Protein AF-A0A9R1LCP6-F1 (afdb_monomer_lite)

Radius of gyration: 13.28 Å; chains: 1; b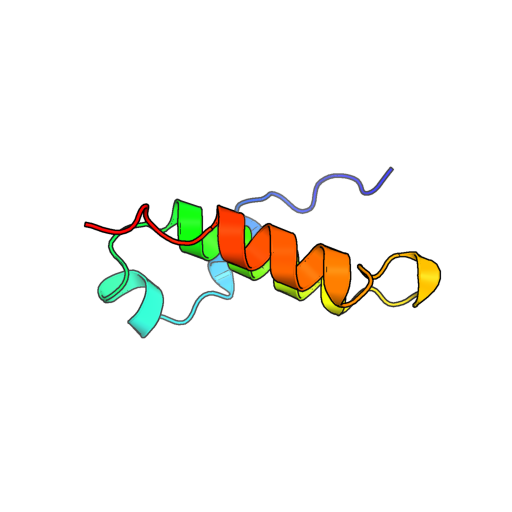ounding box: 36×28×28 Å

Organism: Triticum aestivum (NCBI:txid4565)

pLDDT: mean 85.19, std 14.39, range [43.53, 96.0]

Foldseek 3Di:
DPPDPPLCVLVVPDDPVCVVPPPDVVLVSQVSVLVVQCVDPDPVSHDDPVRSVVSVVVSDDDDD

Sequence (64 aa):
IMSRADDNAVMEAVDSEVSVTCTDMGLVQKVFQLALLCTKQHPIDRPRMHEEARVLLWLMPAPA

Structure (mmCIF, N/CA/C/O backbone):
data_AF-A0A9R1LCP6-F1
#
_entry.id   AF-A0A9R1LCP6-F1
#
loop_
_atom_site.group_PDB
_atom_site.id
_atom_site.type_symbol
_atom_site.label_atom_id
_atom_site.label_alt_id
_atom_site.label_comp_id
_atom_site.label_asym_id
_atom_site.label_entity_id
_atom_site.label_seq_id
_atom_site.pdbx_PDB_ins_code
_atom_site.Cartn_x
_atom_site.Cartn_y
_atom_site.Cartn_z
_atom_site.occupancy
_atom_site.B_iso_or_equiv
_atom_site.auth_seq_id
_atom_site.auth_comp_id
_atom_site.auth_asym_id
_atom_site.auth_atom_id
_atom_site.pdbx_PDB_model_num
ATOM 1 N N . ILE A 1 1 ? 21.124 0.793 -4.088 1.00 45.53 1 ILE A N 1
ATOM 2 C CA . ILE A 1 1 ? 20.593 0.612 -2.716 1.00 45.53 1 ILE A CA 1
ATOM 3 C C . ILE A 1 1 ? 19.706 1.816 -2.463 1.00 45.53 1 ILE A C 1
ATOM 5 O O . ILE A 1 1 ? 20.244 2.904 -2.310 1.00 45.53 1 ILE A O 1
ATOM 9 N N . MET A 1 2 ? 18.382 1.666 -2.580 1.00 47.47 2 MET A N 1
ATOM 10 C CA . MET A 1 2 ? 17.443 2.738 -2.236 1.00 47.47 2 MET A CA 1
ATOM 11 C C . MET A 1 2 ? 17.581 2.982 -0.737 1.00 47.47 2 MET A C 1
ATOM 13 O O . MET A 1 2 ? 17.048 2.252 0.091 1.00 47.47 2 MET A O 1
ATOM 17 N N . SER A 1 3 ? 18.457 3.922 -0.417 1.00 43.53 3 SER A N 1
ATOM 18 C CA . SER A 1 3 ? 18.797 4.319 0.931 1.00 43.53 3 SER A CA 1
ATOM 19 C C . SER A 1 3 ? 17.612 5.081 1.495 1.00 43.53 3 SER A C 1
ATOM 21 O O . SER A 1 3 ? 17.416 6.233 1.126 1.00 43.53 3 SER A O 1
ATOM 23 N N . ARG A 1 4 ? 16.866 4.421 2.386 1.00 48.69 4 ARG A N 1
ATOM 24 C CA . ARG A 1 4 ? 16.263 5.038 3.573 1.00 48.69 4 ARG A CA 1
ATOM 25 C C . ARG A 1 4 ? 15.583 6.382 3.289 1.00 48.69 4 ARG A C 1
ATOM 27 O O . ARG A 1 4 ? 16.011 7.412 3.795 1.00 48.69 4 ARG A O 1
ATOM 34 N N . ALA A 1 5 ? 14.520 6.375 2.492 1.00 51.66 5 ALA A N 1
ATOM 35 C CA . ALA A 1 5 ? 13.423 7.246 2.887 1.00 51.66 5 ALA A CA 1
ATOM 36 C C . ALA A 1 5 ? 12.915 6.614 4.182 1.00 51.66 5 ALA A C 1
ATOM 38 O O . ALA A 1 5 ? 12.617 5.419 4.167 1.00 51.66 5 ALA A O 1
ATOM 39 N N . ASP A 1 6 ? 12.963 7.336 5.301 1.00 54.88 6 ASP A N 1
ATOM 40 C CA . ASP A 1 6 ? 12.380 6.839 6.544 1.00 54.88 6 ASP A CA 1
ATOM 41 C C . ASP A 1 6 ? 10.976 6.334 6.217 1.00 54.88 6 ASP A C 1
ATOM 43 O O . ASP A 1 6 ? 10.168 7.079 5.659 1.00 54.88 6 ASP A O 1
ATOM 47 N N . ASP A 1 7 ? 10.682 5.073 6.541 1.00 57.00 7 ASP A N 1
ATOM 48 C CA . ASP A 1 7 ? 9.368 4.462 6.298 1.00 57.00 7 ASP A CA 1
ATOM 49 C C . ASP A 1 7 ? 8.224 5.296 6.916 1.00 57.00 7 ASP A C 1
ATOM 51 O O . ASP A 1 7 ? 7.059 5.144 6.546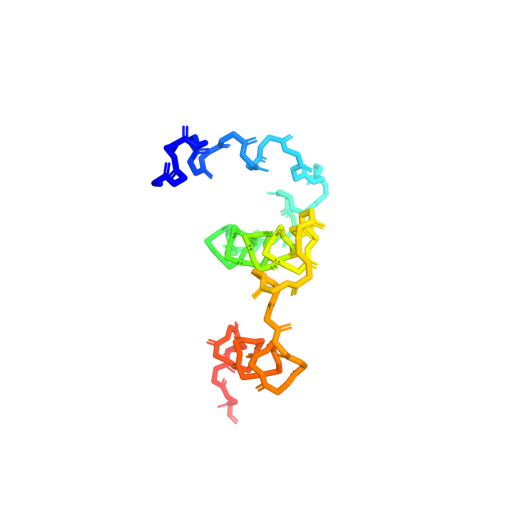 1.00 57.00 7 ASP A O 1
ATOM 55 N N . ASN A 1 8 ? 8.575 6.206 7.831 1.00 60.53 8 ASN A N 1
ATOM 56 C CA . ASN A 1 8 ? 7.704 7.168 8.482 1.00 60.53 8 ASN A CA 1
ATOM 57 C C . ASN A 1 8 ? 7.451 8.460 7.679 1.00 60.53 8 ASN A C 1
ATOM 59 O O . ASN A 1 8 ? 6.367 9.019 7.795 1.00 60.53 8 ASN A O 1
ATOM 63 N N . ALA A 1 9 ? 8.386 8.925 6.840 1.00 73.69 9 ALA A N 1
ATOM 64 C CA . ALA A 1 9 ? 8.211 10.154 6.048 1.00 73.69 9 ALA A CA 1
ATOM 65 C C . ALA A 1 9 ? 7.053 10.027 5.046 1.00 73.69 9 ALA A C 1
ATOM 67 O O . ALA A 1 9 ? 6.360 10.986 4.725 1.00 73.69 9 ALA A O 1
ATOM 68 N N . VAL A 1 10 ? 6.807 8.805 4.577 1.00 75.69 10 VAL A N 1
ATOM 69 C CA . VAL A 1 10 ? 5.698 8.483 3.676 1.00 75.69 10 VAL A CA 1
ATOM 70 C C . VAL A 1 10 ? 4.341 8.648 4.372 1.00 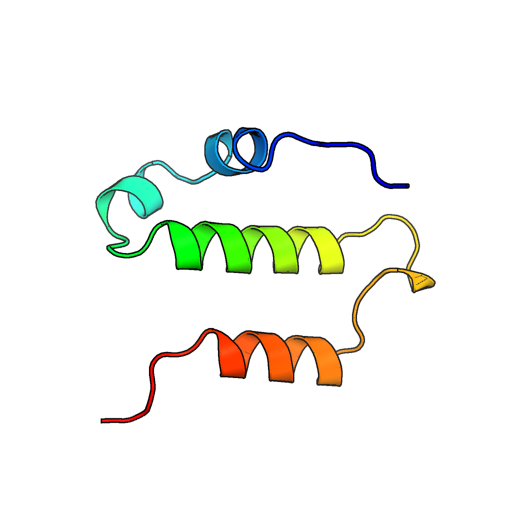75.69 10 VAL A C 1
ATOM 72 O O . VAL A 1 10 ? 3.358 9.029 3.740 1.00 75.69 10 VAL A O 1
ATOM 75 N N . MET A 1 11 ? 4.293 8.414 5.685 1.00 87.12 11 MET A N 1
ATOM 76 C CA . MET A 1 11 ? 3.066 8.508 6.477 1.00 87.12 11 MET A CA 1
ATOM 77 C C . MET A 1 11 ? 2.635 9.956 6.734 1.00 87.12 11 MET A C 1
ATOM 79 O O . MET A 1 11 ? 1.474 10.191 7.045 1.00 87.12 11 MET A O 1
ATOM 83 N N . GLU A 1 12 ? 3.526 10.931 6.539 1.00 87.12 12 GLU A N 1
ATOM 84 C CA . GLU A 1 12 ? 3.196 12.362 6.613 1.00 87.12 12 GLU A CA 1
ATOM 85 C C . GLU A 1 12 ? 2.325 12.826 5.435 1.00 87.12 12 GLU A C 1
ATOM 87 O O . GLU A 1 12 ? 1.635 13.836 5.532 1.00 87.12 12 GLU A O 1
ATOM 92 N N . ALA A 1 13 ? 2.341 12.081 4.324 1.00 86.69 13 ALA A N 1
ATOM 93 C CA . ALA A 1 13 ? 1.528 12.356 3.142 1.00 86.69 13 ALA A CA 1
ATOM 94 C C . ALA A 1 13 ? 0.138 11.696 3.196 1.00 86.69 13 ALA A C 1
ATOM 96 O O . ALA A 1 13 ? -0.634 11.816 2.242 1.00 86.69 13 ALA A O 1
ATOM 97 N N . VAL A 1 14 ? -0.175 10.964 4.270 1.00 90.38 14 VAL A N 1
ATOM 98 C CA . VAL A 1 14 ? -1.478 10.316 4.437 1.00 90.38 14 VAL A CA 1
ATOM 99 C C . VAL A 1 14 ? -2.535 11.374 4.729 1.00 90.38 14 VAL A C 1
ATOM 101 O O . VAL A 1 14 ? -2.339 12.259 5.560 1.00 90.38 14 VAL A O 1
ATOM 104 N N . ASP A 1 15 ? -3.673 11.266 4.045 1.00 92.62 15 ASP A N 1
ATOM 105 C CA . ASP A 1 15 ? -4.806 12.153 4.279 1.00 92.62 15 ASP A CA 1
ATOM 106 C C . ASP A 1 15 ? -5.252 12.097 5.753 1.00 92.62 15 ASP A C 1
ATOM 108 O O . ASP A 1 15 ? -5.280 11.035 6.391 1.00 92.62 15 ASP A O 1
ATOM 112 N N . SER A 1 16 ? -5.611 13.257 6.304 1.00 91.50 16 SER A N 1
ATOM 113 C CA . SER A 1 16 ? -6.092 13.365 7.681 1.00 91.50 16 SER A CA 1
ATOM 114 C C . SER A 1 16 ? -7.319 12.491 7.951 1.00 91.50 16 SER A C 1
ATOM 116 O O . SER A 1 16 ? -7.428 11.927 9.037 1.00 91.50 16 SER A O 1
ATOM 118 N N . GLU A 1 17 ? -8.206 12.318 6.967 1.00 94.88 17 GLU A N 1
ATOM 119 C CA . GLU A 1 17 ? -9.385 11.465 7.084 1.00 94.88 17 GLU A CA 1
ATOM 120 C C . GLU A 1 17 ? -8.971 10.001 7.239 1.00 94.88 17 GLU A C 1
ATOM 122 O O . GLU A 1 17 ? -9.406 9.341 8.180 1.00 94.88 17 GLU A O 1
ATOM 127 N N . VAL A 1 18 ? -8.032 9.522 6.414 1.00 92.62 18 VAL A N 1
ATOM 128 C CA . VAL A 1 18 ? -7.504 8.147 6.482 1.00 92.62 18 VAL A CA 1
ATOM 129 C C . VAL A 1 18 ? -6.880 7.863 7.847 1.00 92.62 18 VAL A C 1
ATOM 131 O O . VAL A 1 18 ? -7.111 6.798 8.417 1.00 92.62 18 VAL A O 1
ATOM 134 N N . SER A 1 19 ? -6.151 8.831 8.408 1.00 89.81 19 SER A N 1
ATOM 135 C CA . SER A 1 19 ? -5.528 8.709 9.735 1.00 89.81 19 SER A CA 1
ATOM 136 C C . SER A 1 19 ? -6.543 8.569 10.876 1.00 89.81 19 SER A C 1
ATOM 138 O O . SER A 1 19 ? -6.211 8.038 11.933 1.00 89.81 19 SER A O 1
ATOM 140 N N . VAL A 1 20 ? -7.773 9.050 10.677 1.00 92.19 20 VAL A N 1
ATOM 141 C CA . VAL A 1 20 ? -8.864 8.974 11.658 1.00 92.19 20 VAL A CA 1
ATOM 142 C C . VAL A 1 20 ? -9.741 7.743 11.427 1.00 92.19 20 VAL A C 1
ATOM 144 O O . VAL A 1 20 ? -10.201 7.128 12.389 1.00 92.19 20 VAL A O 1
ATOM 147 N N . THR A 1 21 ? -9.998 7.378 10.170 1.00 93.50 21 THR A N 1
ATOM 148 C CA . THR A 1 21 ? -10.980 6.343 9.819 1.00 93.50 21 THR A CA 1
ATOM 149 C C . THR A 1 21 ? -10.389 4.944 9.697 1.00 93.50 21 THR A C 1
ATOM 151 O O . THR A 1 21 ? -11.109 3.961 9.877 1.00 93.50 21 THR A O 1
ATOM 154 N N . CYS A 1 22 ? -9.104 4.815 9.359 1.00 90.94 22 CYS A N 1
ATOM 155 C CA . CYS A 1 22 ? -8.476 3.511 9.175 1.00 90.94 22 CYS A CA 1
ATOM 156 C C . CYS A 1 22 ? -7.942 2.961 10.500 1.00 90.94 22 CYS A C 1
ATOM 158 O O . CYS A 1 22 ? -7.168 3.599 11.204 1.00 90.94 22 CYS A O 1
ATOM 160 N N . THR A 1 23 ? -8.327 1.725 10.819 1.00 87.75 23 THR A N 1
ATOM 161 C CA . THR A 1 23 ? -7.937 1.054 12.068 1.00 87.75 23 THR A CA 1
ATOM 162 C C . THR A 1 23 ? -6.555 0.408 12.009 1.00 87.75 23 THR A C 1
ATOM 164 O O . THR A 1 23 ? -5.966 0.141 13.053 1.00 87.75 23 THR A O 1
ATOM 167 N N . ASP A 1 24 ? -6.037 0.137 10.808 1.00 90.69 24 ASP A N 1
ATOM 168 C CA . ASP A 1 24 ? -4.717 -0.464 10.597 1.00 90.69 24 ASP A CA 1
ATOM 169 C C . ASP A 1 24 ? -3.837 0.455 9.744 1.00 90.69 24 ASP A C 1
ATOM 171 O O . ASP A 1 24 ? -3.814 0.389 8.512 1.00 90.69 24 ASP A O 1
ATOM 175 N N . MET A 1 25 ? -3.075 1.314 10.419 1.00 90.00 25 MET A N 1
ATOM 176 C CA . MET A 1 25 ? -2.109 2.194 9.760 1.00 90.00 25 MET A CA 1
ATOM 177 C C . MET A 1 25 ? -0.919 1.430 9.162 1.00 90.00 25 MET A C 1
ATOM 179 O O . MET A 1 25 ? -0.269 1.935 8.249 1.00 90.00 25 MET A O 1
ATOM 183 N N . GLY A 1 26 ? -0.658 0.196 9.607 1.00 89.50 26 GLY A N 1
ATOM 184 C CA . GLY A 1 26 ? 0.330 -0.684 8.984 1.00 89.50 26 GLY A CA 1
ATOM 185 C C . GLY A 1 26 ? -0.127 -1.180 7.611 1.00 89.50 26 GLY A C 1
ATOM 186 O O . GLY A 1 26 ? 0.687 -1.302 6.694 1.00 89.50 26 GLY A O 1
ATOM 187 N N . LEU A 1 27 ? -1.429 -1.418 7.429 1.00 90.19 27 LEU A N 1
ATOM 188 C CA . LEU A 1 27 ? -2.014 -1.702 6.118 1.00 90.19 27 LEU A CA 1
ATOM 189 C C . LEU A 1 27 ? -1.924 -0.481 5.195 1.00 90.19 27 LEU A C 1
ATOM 191 O O . LEU A 1 27 ? -1.491 -0.616 4.051 1.00 90.19 27 LEU A O 1
ATOM 195 N N . VAL A 1 28 ? -2.256 0.709 5.708 1.00 91.50 28 VAL A N 1
ATOM 196 C CA . VAL A 1 28 ? -2.131 1.976 4.965 1.00 91.50 28 VAL A CA 1
ATOM 197 C C . VAL A 1 28 ? -0.694 2.180 4.483 1.00 91.50 28 VAL A C 1
ATOM 199 O O . VAL A 1 28 ? -0.475 2.420 3.296 1.00 91.50 28 VAL A O 1
ATOM 202 N N . GLN A 1 29 ? 0.292 1.994 5.363 1.00 90.75 29 GLN A N 1
ATOM 203 C CA . GLN A 1 29 ? 1.709 2.108 5.019 1.00 90.75 29 GLN A CA 1
ATOM 204 C C . GLN A 1 29 ? 2.114 1.149 3.890 1.00 90.75 29 GLN A C 1
ATOM 206 O O . GLN A 1 29 ? 2.755 1.564 2.924 1.00 90.75 29 GLN A O 1
ATOM 211 N N . LYS A 1 30 ? 1.705 -0.124 3.967 1.00 90.75 30 LYS A N 1
ATOM 212 C CA . LYS A 1 30 ? 2.017 -1.133 2.939 1.00 90.75 30 LYS A CA 1
ATOM 213 C C . LYS A 1 30 ? 1.387 -0.803 1.585 1.00 90.75 30 LYS A C 1
ATOM 215 O O . LYS A 1 30 ? 2.040 -0.965 0.555 1.00 90.75 30 LYS A O 1
ATOM 220 N N . VAL A 1 31 ? 0.140 -0.326 1.572 1.00 91.94 31 VAL A N 1
ATOM 221 C CA . VAL A 1 31 ? -0.540 0.106 0.338 1.00 91.94 31 VAL A CA 1
ATOM 222 C C . VAL A 1 31 ? 0.163 1.322 -0.263 1.00 91.94 31 VAL A C 1
ATOM 224 O O . VAL A 1 31 ? 0.399 1.361 -1.470 1.00 91.94 31 VAL A O 1
ATOM 227 N N . PHE A 1 32 ? 0.571 2.283 0.565 1.00 91.62 32 PHE A N 1
ATOM 228 C CA . PHE A 1 32 ? 1.303 3.458 0.101 1.00 91.62 32 PHE A CA 1
ATOM 229 C C . PHE A 1 32 ? 2.664 3.075 -0.499 1.00 91.62 32 PHE A C 1
ATOM 231 O O . PHE A 1 32 ? 3.032 3.543 -1.577 1.00 91.62 32 PHE A O 1
ATOM 238 N N . GLN A 1 33 ? 3.396 2.163 0.145 1.00 90.88 33 GLN A N 1
ATOM 239 C CA . GLN A 1 33 ? 4.649 1.622 -0.388 1.00 90.88 33 GLN A CA 1
ATOM 240 C C . GLN A 1 33 ? 4.444 0.914 -1.738 1.00 90.88 33 GLN A C 1
ATOM 242 O O . GLN A 1 33 ? 5.254 1.098 -2.650 1.00 90.88 33 GLN A O 1
ATOM 247 N N . LEU A 1 34 ? 3.358 0.147 -1.898 1.00 92.81 34 LEU A N 1
ATOM 248 C CA . LEU A 1 34 ? 3.003 -0.466 -3.181 1.00 92.81 34 LEU A CA 1
ATOM 249 C C . LEU A 1 34 ? 2.725 0.598 -4.252 1.00 92.81 34 LEU A C 1
ATOM 251 O O . LEU A 1 34 ? 3.261 0.498 -5.354 1.00 92.81 34 LEU A O 1
ATOM 255 N N . ALA A 1 35 ? 1.964 1.646 -3.923 1.00 92.69 35 ALA A N 1
ATOM 256 C CA . ALA A 1 35 ? 1.696 2.752 -4.841 1.00 92.69 35 ALA A CA 1
ATOM 257 C C . ALA A 1 35 ? 2.996 3.437 -5.302 1.00 92.69 35 ALA A C 1
ATOM 259 O O . ALA A 1 35 ? 3.199 3.629 -6.502 1.00 92.69 35 ALA A O 1
ATOM 260 N N . LEU A 1 36 ? 3.924 3.713 -4.378 1.00 92.44 36 LEU A N 1
ATOM 261 C CA . LEU A 1 36 ? 5.236 4.284 -4.704 1.00 92.44 36 LEU A CA 1
ATOM 262 C C . LEU A 1 36 ? 6.069 3.372 -5.615 1.00 92.44 36 LEU A C 1
ATOM 264 O O . LEU A 1 36 ? 6.788 3.855 -6.496 1.00 92.44 36 LEU A O 1
ATOM 268 N N . LEU A 1 37 ? 5.974 2.053 -5.428 1.00 92.38 37 LEU A N 1
ATOM 269 C CA . LEU A 1 37 ? 6.623 1.080 -6.302 1.00 92.38 37 LEU A CA 1
ATOM 270 C C . LEU A 1 37 ? 6.024 1.120 -7.719 1.00 92.38 37 LEU A C 1
ATOM 272 O O . LEU A 1 37 ? 6.771 1.115 -8.700 1.00 92.38 37 LEU A O 1
ATOM 276 N N . CYS A 1 38 ? 4.700 1.245 -7.837 1.00 95.12 38 CYS A N 1
ATOM 277 C CA . CYS A 1 38 ? 4.000 1.409 -9.114 1.00 95.12 38 CYS A CA 1
ATOM 278 C C . CYS A 1 38 ? 4.369 2.716 -9.838 1.00 95.12 38 CYS A C 1
ATOM 280 O O . CYS A 1 38 ? 4.369 2.758 -11.069 1.00 95.12 38 CYS A O 1
ATOM 282 N N . THR A 1 39 ? 4.752 3.768 -9.108 1.00 94.06 39 THR A N 1
ATOM 283 C CA . THR A 1 39 ? 5.131 5.075 -9.673 1.00 94.06 39 THR A CA 1
ATOM 284 C C . THR A 1 39 ? 6.638 5.279 -9.842 1.00 94.06 39 THR A C 1
ATOM 286 O O . THR A 1 39 ? 7.078 6.403 -10.090 1.00 94.06 39 THR A O 1
ATOM 289 N N . LYS A 1 40 ? 7.462 4.226 -9.732 1.00 93.38 40 LYS A N 1
ATOM 290 C CA . LYS A 1 40 ? 8.913 4.316 -9.976 1.00 93.38 40 LYS A CA 1
ATOM 291 C C . LYS A 1 40 ? 9.209 5.001 -11.313 1.00 93.38 40 LYS A C 1
ATOM 293 O O . LYS A 1 40 ? 8.581 4.708 -12.334 1.00 93.38 40 LYS A O 1
ATOM 298 N N . GLN A 1 41 ? 10.209 5.883 -11.324 1.00 94.81 41 GLN A N 1
ATOM 299 C CA . GLN A 1 41 ? 10.608 6.621 -12.525 1.00 94.81 41 GLN A CA 1
ATOM 300 C C . GLN A 1 41 ? 10.909 5.676 -13.696 1.00 94.81 41 GLN A C 1
ATOM 302 O O . GLN A 1 41 ? 10.395 5.877 -14.796 1.00 94.81 41 GLN A O 1
ATOM 307 N N . HIS A 1 42 ? 11.684 4.618 -13.450 1.00 95.81 42 HIS A N 1
ATOM 308 C CA . HIS A 1 42 ? 12.013 3.624 -14.463 1.00 95.81 42 HIS A CA 1
ATOM 309 C C . HIS A 1 42 ? 10.950 2.517 -14.529 1.00 95.81 42 HIS A C 1
ATOM 311 O O . HIS A 1 42 ? 10.681 1.873 -13.515 1.00 95.81 42 HIS A O 1
ATOM 317 N N . PRO A 1 43 ? 10.377 2.233 -15.715 1.00 95.44 43 PRO A N 1
ATOM 318 C CA . PRO A 1 43 ? 9.358 1.193 -15.871 1.00 95.44 43 PRO A CA 1
ATOM 319 C C . PRO A 1 43 ? 9.807 -0.213 -15.456 1.00 95.44 43 PRO A C 1
ATOM 321 O O . PRO A 1 43 ? 8.979 -0.999 -15.014 1.00 95.44 43 PRO A O 1
ATOM 324 N N . ILE A 1 44 ? 11.103 -0.522 -15.579 1.00 95.12 44 ILE A N 1
ATOM 325 C CA . ILE A 1 44 ? 11.679 -1.827 -15.210 1.00 95.12 44 ILE A CA 1
ATOM 326 C C . ILE A 1 44 ? 11.577 -2.118 -13.703 1.00 95.12 44 ILE A C 1
ATOM 328 O O . ILE A 1 44 ? 11.559 -3.278 -13.309 1.00 95.12 44 ILE A O 1
ATOM 332 N N . ASP A 1 45 ? 11.485 -1.073 -12.875 1.00 94.94 45 ASP A N 1
ATOM 333 C CA . ASP A 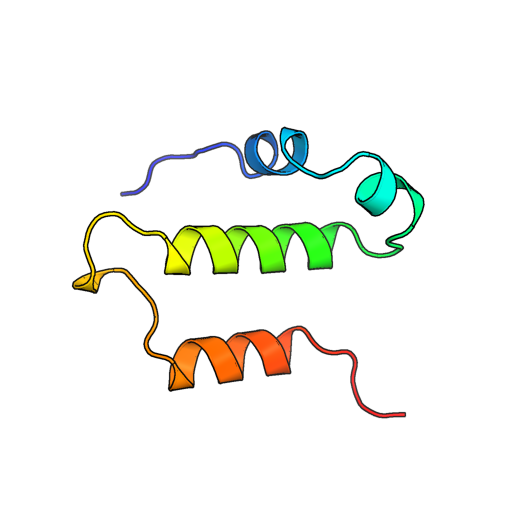1 45 ? 11.409 -1.182 -11.415 1.00 94.94 45 ASP A CA 1
ATOM 334 C C . ASP A 1 45 ? 9.965 -1.251 -10.897 1.00 94.94 45 ASP A C 1
ATOM 336 O O . ASP A 1 45 ? 9.754 -1.373 -9.686 1.00 94.94 45 ASP A O 1
ATOM 340 N N . ARG A 1 46 ? 8.977 -1.102 -11.789 1.00 95.69 46 ARG A N 1
ATOM 341 C CA . ARG A 1 46 ? 7.553 -1.183 -11.457 1.00 95.69 46 ARG A CA 1
ATOM 342 C C . ARG A 1 46 ? 7.121 -2.649 -11.441 1.00 95.69 46 ARG A C 1
ATOM 344 O O . ARG A 1 46 ? 7.606 -3.431 -12.263 1.00 95.69 46 ARG A O 1
ATOM 351 N N . PRO A 1 47 ? 6.183 -3.032 -10.565 1.00 95.44 47 PRO A N 1
ATOM 352 C CA . PRO A 1 47 ? 5.632 -4.372 -10.589 1.00 95.44 47 PRO A CA 1
ATOM 353 C C . PRO A 1 47 ? 4.813 -4.565 -11.867 1.00 95.44 47 PRO A C 1
ATOM 355 O O . PRO A 1 47 ? 4.179 -3.642 -12.385 1.00 95.44 47 PRO A O 1
ATOM 358 N N . ARG A 1 48 ? 4.794 -5.789 -12.383 1.00 96.00 48 ARG A N 1
ATOM 359 C CA . ARG A 1 48 ? 3.827 -6.182 -13.409 1.00 96.00 48 ARG A CA 1
ATO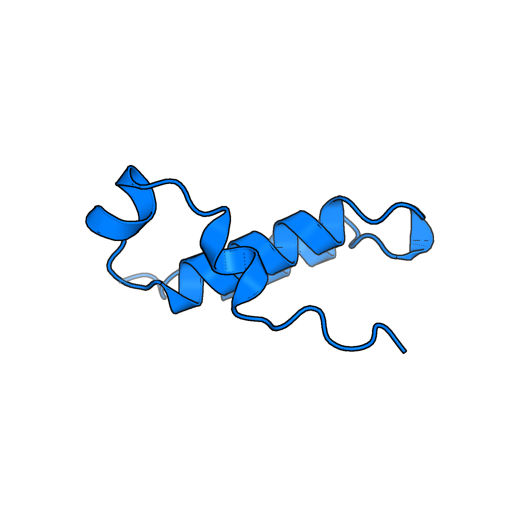M 360 C C . ARG A 1 48 ? 2.440 -6.288 -12.771 1.00 96.00 48 ARG A C 1
ATOM 362 O O . ARG A 1 48 ? 2.321 -6.666 -11.611 1.00 96.00 48 ARG A O 1
ATOM 369 N N . MET A 1 49 ? 1.377 -6.087 -13.552 1.00 93.56 49 MET A N 1
ATOM 370 C CA . MET A 1 49 ? -0.016 -6.161 -13.058 1.00 93.56 49 MET A CA 1
ATOM 371 C C . MET A 1 49 ? -0.332 -7.443 -12.270 1.00 93.56 49 MET A C 1
ATOM 373 O O . MET A 1 49 ? -1.069 -7.426 -11.292 1.00 93.56 49 MET A O 1
ATOM 377 N N . HIS A 1 50 ? 0.235 -8.577 -12.684 1.00 94.44 50 HIS A N 1
ATOM 378 C CA . HIS A 1 50 ? 0.010 -9.852 -12.008 1.00 94.44 50 HIS A CA 1
ATOM 379 C C . HIS A 1 50 ? 0.757 -9.959 -10.660 1.00 94.44 50 HIS A C 1
ATOM 381 O O . HIS A 1 50 ? 0.371 -10.747 -9.802 1.00 94.44 50 HIS A O 1
ATOM 387 N N . GLU A 1 51 ? 1.833 -9.192 -10.468 1.00 94.31 51 GLU A N 1
ATOM 388 C CA . GLU A 1 51 ? 2.523 -9.041 -9.183 1.00 94.31 51 GLU A CA 1
ATOM 389 C C . GLU A 1 51 ? 1.736 -8.102 -8.272 1.00 94.31 51 GLU A C 1
ATOM 391 O O . GLU A 1 51 ? 1.467 -8.469 -7.133 1.00 94.31 51 GLU A O 1
ATOM 396 N N . GLU A 1 52 ? 1.292 -6.955 -8.794 1.00 92.31 52 GLU A N 1
ATOM 397 C CA . GLU A 1 52 ? 0.447 -5.996 -8.072 1.00 92.31 52 GLU A CA 1
ATOM 398 C C . GLU A 1 52 ? -0.834 -6.657 -7.544 1.00 92.31 52 GLU A C 1
ATOM 400 O O . GLU A 1 52 ? -1.114 -6.594 -6.349 1.00 92.31 52 GLU A O 1
ATOM 405 N N . ALA A 1 53 ? -1.562 -7.379 -8.403 1.00 93.44 53 ALA A N 1
ATOM 406 C CA . ALA A 1 53 ? -2.784 -8.081 -8.015 1.00 93.44 53 ALA A CA 1
ATOM 407 C C . ALA A 1 53 ? -2.545 -9.102 -6.890 1.00 93.44 53 ALA A C 1
ATOM 409 O O . ALA A 1 53 ? -3.370 -9.235 -5.986 1.00 93.44 53 ALA A O 1
ATOM 410 N N . ARG A 1 54 ? -1.402 -9.805 -6.908 1.00 93.44 54 ARG A N 1
ATOM 411 C CA . ARG A 1 54 ? -1.033 -10.720 -5.819 1.00 93.44 54 ARG A CA 1
ATOM 412 C C . ARG A 1 54 ? -0.788 -9.963 -4.525 1.00 93.44 54 ARG A C 1
ATOM 414 O O . ARG A 1 54 ? -1.296 -10.387 -3.496 1.00 93.44 54 ARG A O 1
ATOM 421 N N . VA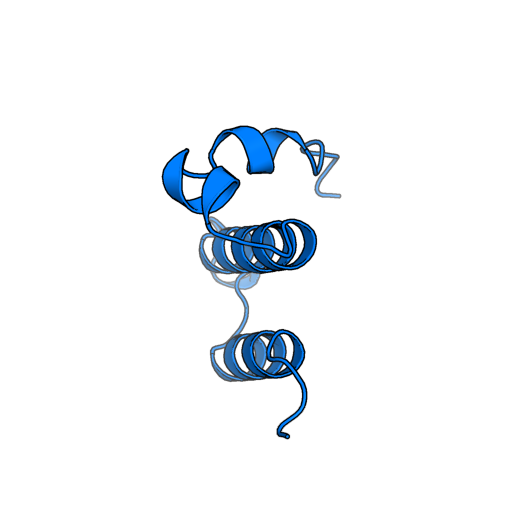L A 1 55 ? -0.019 -8.875 -4.559 1.00 92.69 55 VAL A N 1
ATOM 422 C CA . VAL A 1 55 ? 0.268 -8.091 -3.349 1.00 92.69 55 VAL A CA 1
ATOM 423 C C . VAL A 1 55 ? -1.024 -7.537 -2.755 1.00 92.69 55 VAL A C 1
ATOM 425 O O . VAL A 1 55 ? -1.241 -7.697 -1.561 1.00 92.69 55 VAL A O 1
ATOM 428 N N . LEU A 1 56 ? -1.919 -6.981 -3.576 1.00 92.06 56 LEU A N 1
ATOM 429 C CA . LEU A 1 56 ? -3.228 -6.508 -3.115 1.00 92.06 56 LEU A CA 1
ATOM 430 C C . LEU A 1 56 ? -4.045 -7.624 -2.452 1.00 92.06 56 LEU A C 1
ATOM 432 O O . LEU A 1 56 ? -4.635 -7.398 -1.400 1.00 92.06 56 LEU A O 1
ATOM 436 N N . LEU A 1 57 ? -4.027 -8.839 -3.008 1.00 92.12 57 LEU A N 1
ATOM 437 C CA . LEU A 1 57 ? -4.696 -9.989 -2.400 1.00 92.12 57 LEU A CA 1
ATOM 438 C C . LEU A 1 57 ? -4.099 -10.359 -1.032 1.00 92.12 57 LEU A C 1
ATOM 440 O O . LEU A 1 57 ? -4.850 -10.634 -0.104 1.00 92.12 57 LEU A O 1
ATOM 444 N N . TRP A 1 58 ? -2.771 -10.332 -0.887 1.00 89.56 58 TRP A N 1
ATOM 445 C CA . TRP A 1 58 ? -2.087 -10.579 0.393 1.00 89.56 58 TRP A CA 1
ATOM 446 C C . TRP A 1 58 ? -2.360 -9.507 1.455 1.00 89.56 58 TRP A C 1
ATOM 448 O O . TRP A 1 58 ? -2.186 -9.769 2.643 1.00 89.56 58 TRP A O 1
ATOM 458 N N . LEU A 1 59 ? -2.749 -8.304 1.032 1.00 89.19 59 LEU A N 1
ATOM 459 C CA . LEU A 1 59 ? -3.108 -7.197 1.915 1.00 89.19 59 LEU A CA 1
ATOM 460 C C . LEU A 1 59 ? -4.581 -7.238 2.350 1.00 89.19 59 LEU A C 1
ATOM 462 O O . LEU A 1 59 ? -4.953 -6.522 3.278 1.00 89.19 59 LEU A O 1
ATOM 466 N N . MET A 1 60 ? -5.418 -8.063 1.717 1.00 85.81 60 MET A N 1
ATOM 467 C CA . MET A 1 60 ? -6.816 -8.204 2.113 1.00 85.81 60 MET A CA 1
ATOM 468 C C . MET A 1 60 ? -6.956 -9.100 3.352 1.00 85.81 60 MET A C 1
ATOM 470 O O . MET A 1 60 ? -6.242 -10.099 3.479 1.00 85.81 60 MET A O 1
ATOM 474 N N . PRO A 1 61 ? -7.892 -8.786 4.265 1.00 79.25 61 PRO A N 1
ATOM 475 C CA . PRO A 1 61 ? -8.215 -9.679 5.368 1.00 79.25 61 PRO A CA 1
ATOM 476 C C . PRO A 1 61 ? -8.710 -11.032 4.839 1.00 79.25 61 PRO A C 1
ATOM 478 O O . PRO A 1 61 ? -9.337 -11.111 3.778 1.00 79.25 61 PRO A O 1
ATOM 481 N N . ALA A 1 62 ? -8.424 -12.102 5.587 1.00 74.88 62 ALA A N 1
ATOM 482 C CA . ALA A 1 62 ? -8.918 -13.430 5.250 1.00 74.88 62 ALA A CA 1
ATOM 483 C C . ALA A 1 62 ? -10.457 -13.406 5.167 1.00 74.88 62 ALA A C 1
ATOM 485 O O . ALA A 1 62 ? -11.092 -12.750 5.999 1.00 74.88 62 ALA A O 1
ATOM 486 N N . PRO A 1 63 ? -11.061 -14.084 4.175 1.00 73.50 63 PRO A N 1
ATOM 487 C CA . PRO A 1 63 ? -12.512 -14.168 4.086 1.00 73.50 63 PRO A CA 1
ATOM 488 C C . PRO A 1 63 ? -13.080 -14.792 5.368 1.00 73.50 63 PRO A C 1
ATOM 490 O O . PRO A 1 63 ? -12.492 -15.733 5.907 1.00 73.50 63 PRO A O 1
ATOM 493 N N . ALA A 1 64 ? -14.188 -14.222 5.851 1.00 61.84 64 ALA A N 1
ATOM 494 C CA . ALA A 1 64 ? -14.929 -14.697 7.019 1.00 61.84 64 ALA A CA 1
ATOM 495 C C . ALA A 1 64 ? -15.675 -16.009 6.743 1.00 61.84 64 ALA A C 1
ATOM 497 O O . ALA A 1 64 ? -16.112 -16.205 5.583 1.00 61.84 64 ALA A O 1
#

Secondary structure (DSSP, 8-state):
------TTGGGGGS-HHHHHH-S-HHHHHHHHHHHHHHT-SSGGGSPPHHHHHHHHHHHSPPP-